Protein AF-A0A8C4NHE2-F1 (afdb_monomer)

Solvent-accessible surface area (backbone atoms only — not comparable to full-atom values): 9769 Å² total; per-residue (Å²): 137,84,89,70,81,60,82,44,78,48,82,59,78,67,68,91,89,59,83,65,51,36,42,38,44,39,49,100,88,36,80,53,56,66,50,49,51,30,51,49,30,55,76,71,66,64,70,81,58,62,62,49,48,81,45,78,41,46,47,54,73,68,43,60,72,58,55,85,54,66,71,48,60,70,38,54,46,73,43,99,84,68,18,43,27,35,32,50,88,56,97,72,70,35,39,85,95,48,45,52,60,26,75,49,40,46,33,76,30,35,34,34,56,67,74,73,54,60,90,84,46,76,79,85,57,68,56,63,88,87,56,76,53,91,45,97,89,48,80,59,80,77,77,90,60,72,67,86,80,56,77,91,52,76,98

Sequence (155 aa):
MEYRGKLKILQFFPPPPKCVLFVCVCDKNLRMSCYGLFMSTRILDFRRVPPVAGRIINITSEIRDVTQEKKLLKTFYISPANNVCFYGECSYYCSTEHSLCGRPDLLEASMAAFLPDNLLAKRKTWRNPWRRSYNKRKKEEEPCHPVTTTPPTRG

Mean predicted aligned error: 11.2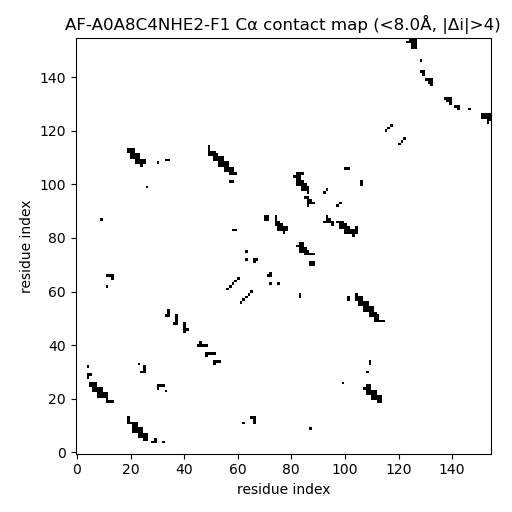3 Å

Foldseek 3Di:
DDPDFDWDWDFDDFDPDDAGWTWRQGFPPPLCDLVVVCVVCVVVVVNPHFDKDKDKDFCVVPPQVRDPDPQQNVQWDQDPVRAIWGQGDDDPQSDPVNIQTDPRGIGITMIGHDDPDCVVPPDFAFDDLPDADPDPVDGDDRDPDPCVPPDTDGD

InterPro domains:
  IPR009581 FAM20, C-terminal [PF06702] (76-141)
  IPR024869 FAM20 [PTHR12450] (41-141)

Nearest PDB structures (foldseek):
  5yh0-assembly1_B  TM=7.752E-01  e=2.647E-14  Danio rerio
  5yh0-assembly1_C  TM=7.799E-01  e=5.384E-14  Danio rerio
  5yh0-assembly1_K  TM=7.803E-01  e=6.821E-14  Danio rerio
  5yh0-assembly1_F  TM=7.676E-01  e=4.783E-14  Danio rerio
  5yh2-assembly1_C  TM=7.676E-01  e=1.308E-13  Danio rerio

Secondary structure (DSSP, 8-state):
------EEEE---PPTTS--EEEEEE-TT-TTHHHHHHHHHHHTT---S--EEEEEEEIIIIIITT---HHHHTTEEE-TTS-EEE--S-SSS-SGGG-EE-SSSEEEEEEEEPPPPTTTSPPPPB--TTPPP-STT-PPPP-SS-GGGSPPPB-

Organism: Eptatretus burgeri (NCBI:txid7764)

Radius of gyration: 18.95 Å; Cα contacts (8 Å, |Δi|>4): 210; chains: 1; bounding box: 48×46×43 Å

Structure (mmCIF, N/CA/C/O backbone):
data_AF-A0A8C4NHE2-F1
#
_entry.id   AF-A0A8C4NHE2-F1
#
loop_
_atom_site.group_PDB
_atom_site.id
_atom_site.type_symbol
_atom_site.label_atom_id
_atom_site.label_alt_id
_atom_site.label_comp_id
_atom_site.label_asym_id
_atom_site.label_entity_id
_atom_site.label_seq_id
_atom_site.pdbx_PDB_ins_code
_atom_site.Cartn_x
_atom_site.Cartn_y
_atom_site.Cartn_z
_atom_site.occupancy
_atom_site.B_iso_or_equiv
_atom_site.auth_seq_id
_atom_site.auth_comp_id
_atom_site.auth_asym_id
_atom_site.auth_atom_id
_atom_site.pdbx_PDB_model_num
ATOM 1 N N . MET A 1 1 ? -1.408 24.658 -8.298 1.00 21.06 1 MET A N 1
ATOM 2 C CA . MET A 1 1 ? -2.355 23.601 -7.887 1.00 21.06 1 MET A CA 1
ATOM 3 C C . MET A 1 1 ? -1.835 22.288 -8.452 1.00 21.06 1 MET A C 1
ATOM 5 O O . MET A 1 1 ? -1.928 22.071 -9.649 1.00 21.06 1 MET A O 1
ATOM 9 N N . GLU A 1 2 ? -1.134 21.494 -7.641 1.00 22.67 2 GLU A N 1
ATOM 10 C CA . GLU A 1 2 ? -0.423 20.296 -8.108 1.00 22.67 2 GLU A CA 1
ATOM 11 C C . GLU A 1 2 ? -1.260 19.054 -7.783 1.00 22.67 2 GLU A C 1
ATOM 13 O O . GLU A 1 2 ? -1.273 18.571 -6.650 1.00 22.67 2 GLU A O 1
ATOM 18 N N . TYR A 1 3 ? -1.988 18.554 -8.783 1.00 22.23 3 TYR A N 1
ATOM 19 C CA . TYR A 1 3 ? -2.675 17.266 -8.728 1.00 22.23 3 TYR A CA 1
ATOM 20 C C . TYR A 1 3 ? -1.630 16.141 -8.736 1.00 22.23 3 TYR A C 1
ATOM 22 O O . TYR A 1 3 ? -1.299 15.574 -9.774 1.00 22.23 3 TYR A O 1
ATOM 30 N N . ARG A 1 4 ? -1.067 15.824 -7.566 1.00 28.80 4 ARG A N 1
ATOM 31 C CA . ARG A 1 4 ? -0.323 14.576 -7.362 1.00 28.80 4 ARG A CA 1
ATOM 32 C C . ARG A 1 4 ? -1.304 13.500 -6.937 1.00 28.80 4 ARG A C 1
ATOM 34 O O . ARG A 1 4 ? -1.786 13.522 -5.805 1.00 28.80 4 ARG A O 1
ATOM 41 N N . GLY A 1 5 ? -1.561 12.556 -7.834 1.00 26.69 5 GLY A N 1
ATOM 42 C CA . GLY A 1 5 ? -2.137 11.277 -7.457 1.00 26.69 5 GLY A CA 1
ATOM 43 C C . GLY A 1 5 ? -1.241 10.578 -6.437 1.00 26.69 5 GLY A C 1
ATOM 44 O O . GLY A 1 5 ? -0.032 10.477 -6.639 1.00 26.69 5 GLY A O 1
ATOM 45 N N . LYS A 1 6 ? -1.815 10.173 -5.302 1.00 36.78 6 LYS A N 1
ATOM 46 C CA . LYS A 1 6 ? -1.088 9.580 -4.173 1.00 36.78 6 LYS A CA 1
ATOM 47 C C . LYS A 1 6 ? -1.474 8.119 -4.035 1.00 36.78 6 LYS A C 1
ATOM 49 O O . LYS A 1 6 ? -2.650 7.792 -3.906 1.00 36.78 6 LYS A O 1
ATOM 54 N N . LEU A 1 7 ? -0.457 7.268 -4.055 1.00 32.22 7 LEU A N 1
ATOM 55 C CA . LEU A 1 7 ? -0.554 5.841 -3.807 1.00 32.22 7 LEU A CA 1
ATOM 56 C C . LEU A 1 7 ? -0.279 5.598 -2.318 1.00 32.22 7 LEU A C 1
ATOM 58 O O . LEU A 1 7 ? 0.845 5.824 -1.871 1.00 32.22 7 LEU A O 1
ATOM 62 N N . LYS A 1 8 ? -1.281 5.169 -1.546 1.00 42.28 8 LYS A N 1
ATOM 63 C CA . LYS A 1 8 ? -1.054 4.608 -0.208 1.00 42.28 8 LYS A CA 1
ATOM 64 C C . LYS A 1 8 ? -0.899 3.100 -0.366 1.00 42.28 8 LYS A C 1
ATOM 66 O O . LYS A 1 8 ? -1.853 2.411 -0.721 1.00 42.28 8 LYS A O 1
ATOM 71 N N . ILE A 1 9 ? 0.322 2.611 -0.158 1.00 39.09 9 ILE A N 1
ATOM 72 C CA . ILE A 1 9 ? 0.619 1.178 -0.130 1.00 39.09 9 ILE A CA 1
ATOM 73 C C . ILE A 1 9 ? 0.439 0.732 1.317 1.00 39.09 9 ILE A C 1
ATOM 75 O O . ILE A 1 9 ? 1.268 1.052 2.164 1.00 39.09 9 ILE A O 1
ATOM 79 N N . LEU A 1 10 ? -0.646 0.020 1.602 1.00 45.41 10 LEU A N 1
ATOM 80 C CA . LEU A 1 10 ? -0.781 -0.712 2.854 1.00 45.41 10 LEU A CA 1
ATOM 81 C C . LEU A 1 10 ? -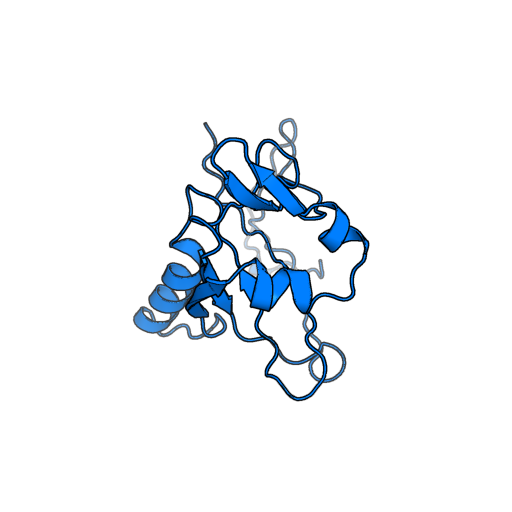0.317 -2.140 2.583 1.00 45.41 10 LEU A C 1
ATOM 83 O O . LEU A 1 10 ? -0.929 -2.871 1.800 1.00 45.41 10 LEU A O 1
ATOM 87 N N . GLN A 1 11 ? 0.819 -2.509 3.167 1.00 36.84 11 GLN A N 1
ATOM 88 C CA . GLN A 1 11 ? 1.363 -3.851 3.039 1.00 36.84 11 GLN A CA 1
ATOM 89 C C . GLN A 1 11 ? 0.761 -4.721 4.141 1.00 36.84 11 GLN A C 1
ATOM 91 O O . GLN A 1 11 ? 1.195 -4.682 5.286 1.00 36.84 11 GLN A O 1
ATOM 96 N N . PHE A 1 12 ? -0.265 -5.490 3.791 1.00 38.91 12 PHE A N 1
ATOM 97 C CA . PHE A 1 12 ? -0.843 -6.482 4.687 1.00 38.91 12 PHE A CA 1
ATOM 98 C C . PHE A 1 12 ? -0.097 -7.803 4.515 1.00 38.91 12 PHE A C 1
ATOM 100 O O . PHE A 1 12 ? -0.082 -8.374 3.426 1.00 38.91 12 PHE A O 1
ATOM 107 N N . PHE A 1 13 ? 0.533 -8.282 5.586 1.00 32.47 13 PHE A N 1
ATOM 108 C CA . PHE A 1 13 ? 1.068 -9.639 5.669 1.00 32.47 13 PHE A CA 1
ATOM 109 C C . PHE A 1 13 ? 0.014 -10.534 6.344 1.00 32.47 13 PHE A C 1
ATOM 111 O O . PHE A 1 13 ? -0.069 -10.528 7.573 1.00 32.47 13 PHE A O 1
ATOM 118 N N . PRO A 1 14 ? -0.834 -11.267 5.596 1.00 31.27 14 PRO A N 1
ATOM 119 C CA . PRO A 1 14 ? -1.650 -12.318 6.194 1.00 31.27 14 PRO A CA 1
ATOM 120 C C . PRO A 1 14 ? -0.762 -13.501 6.632 1.00 31.27 14 PRO A C 1
ATOM 122 O O . PRO A 1 14 ? 0.320 -13.698 6.070 1.00 31.27 14 PRO A O 1
ATOM 125 N N . PRO A 1 15 ? -1.206 -14.328 7.598 1.00 27.11 15 PRO A N 1
ATOM 126 C CA . PRO A 1 15 ? -0.558 -15.606 7.885 1.00 27.11 15 PRO A CA 1
ATOM 127 C C . PRO A 1 15 ? -0.669 -16.567 6.676 1.00 27.11 15 PRO A C 1
ATOM 129 O O . PRO A 1 15 ? -1.624 -16.465 5.892 1.00 27.11 15 PRO A O 1
ATOM 132 N N . PRO A 1 16 ? 0.270 -17.520 6.500 1.00 31.98 16 PRO A N 1
ATOM 133 C CA . PRO A 1 16 ? 0.171 -18.541 5.446 1.00 31.98 16 PRO A CA 1
ATOM 134 C C . PRO A 1 16 ? -1.122 -19.360 5.655 1.00 31.98 16 PRO A C 1
ATOM 136 O O . PRO A 1 16 ? -1.410 -19.674 6.810 1.00 31.98 16 PRO A O 1
ATOM 139 N N . PRO A 1 17 ? -1.945 -19.692 4.626 1.00 36.16 17 PRO A N 1
ATOM 140 C CA . PRO A 1 17 ? -1.629 -19.894 3.204 1.00 36.16 17 PRO A CA 1
ATOM 141 C C . PRO A 1 17 ? -2.363 -18.951 2.214 1.00 36.16 17 PRO A C 1
ATOM 143 O O . PRO A 1 17 ? -2.582 -19.317 1.059 1.00 36.16 17 PRO A O 1
ATOM 146 N N . LYS A 1 18 ? -2.797 -17.750 2.619 1.00 30.12 18 LYS A N 1
ATOM 147 C CA . LYS A 1 18 ? -3.583 -16.867 1.729 1.00 30.12 18 LYS A CA 1
ATOM 148 C C . LYS A 1 18 ? -2.670 -15.972 0.881 1.00 30.12 18 LYS A C 1
ATOM 150 O O . LYS A 1 18 ? -1.805 -15.285 1.416 1.00 30.12 18 LYS A O 1
ATOM 155 N N . CYS A 1 19 ? -2.861 -15.997 -0.442 1.00 27.56 19 CYS A N 1
ATOM 156 C CA . CYS A 1 19 ? -2.107 -15.216 -1.426 1.00 27.56 19 CYS A CA 1
ATOM 157 C C . CYS A 1 19 ? -1.951 -13.743 -1.001 1.00 27.56 19 CYS A C 1
ATOM 159 O O . CYS A 1 19 ? -2.934 -13.068 -0.700 1.00 27.56 19 CYS A O 1
ATOM 161 N N . VAL A 1 20 ? -0.710 -13.251 -0.993 1.00 36.56 20 VAL A N 1
ATOM 162 C CA . VAL A 1 20 ? -0.358 -11.890 -0.565 1.00 36.56 20 VAL A CA 1
ATOM 163 C C . VAL A 1 20 ? -0.842 -10.878 -1.609 1.00 36.56 20 VAL A C 1
ATOM 165 O O . VAL A 1 20 ? -0.408 -10.905 -2.762 1.00 36.56 20 VAL A O 1
ATOM 168 N N . LEU A 1 21 ? -1.751 -9.988 -1.207 1.00 38.72 21 LEU A N 1
ATOM 169 C CA . LEU A 1 21 ? -2.358 -8.948 -2.042 1.00 38.72 21 LEU A CA 1
ATOM 170 C C . LEU A 1 21 ? -1.938 -7.572 -1.513 1.00 38.72 21 LEU A C 1
ATOM 172 O O . LEU A 1 21 ? -2.151 -7.264 -0.342 1.00 38.72 21 LEU A O 1
ATOM 176 N N . PHE A 1 22 ? -1.362 -6.723 -2.369 1.00 49.16 22 PHE A N 1
ATOM 177 C CA . PHE A 1 22 ? -1.146 -5.319 -2.015 1.00 49.16 22 PHE A CA 1
ATOM 178 C C . PHE A 1 22 ? -2.450 -4.556 -2.153 1.00 49.16 22 PHE A C 1
ATOM 180 O O . PHE A 1 22 ? -2.922 -4.387 -3.273 1.00 49.16 22 PHE A O 1
ATOM 187 N N . VAL A 1 23 ? -2.986 -4.025 -1.056 1.00 48.47 23 VAL A N 1
ATOM 188 C CA . VAL A 1 23 ? -4.130 -3.116 -1.114 1.00 48.47 23 VAL A CA 1
ATOM 189 C C . VAL A 1 23 ? -3.607 -1.704 -1.387 1.00 48.47 23 VAL A C 1
ATOM 191 O O . VAL A 1 23 ? -3.157 -0.991 -0.489 1.00 48.47 23 VAL A O 1
ATOM 194 N N . CYS A 1 24 ? -3.654 -1.289 -2.650 1.00 49.00 24 CYS A N 1
ATOM 195 C CA . CYS A 1 24 ? -3.553 0.116 -3.015 1.00 49.00 24 CYS A CA 1
ATOM 196 C C . CYS A 1 24 ? -4.916 0.757 -2.762 1.00 49.00 24 CYS A C 1
ATOM 198 O O . CYS A 1 24 ? -5.820 0.708 -3.606 1.00 49.00 24 CYS A O 1
ATOM 200 N N . VAL A 1 25 ? -5.065 1.349 -1.576 1.00 48.66 25 VAL A N 1
ATOM 201 C CA . VAL A 1 25 ? -6.214 2.206 -1.299 1.00 48.66 25 VAL A CA 1
ATOM 202 C C . VAL A 1 25 ? -5.929 3.562 -1.927 1.00 48.66 25 VAL A C 1
ATOM 204 O O . VAL A 1 25 ? -5.119 4.354 -1.439 1.00 48.66 25 VAL A O 1
ATOM 207 N N . CYS A 1 26 ? -6.573 3.814 -3.059 1.00 43.03 26 CYS A N 1
ATOM 208 C CA . CYS A 1 26 ? -6.533 5.112 -3.704 1.00 43.03 26 CYS A CA 1
ATOM 209 C C . CYS A 1 26 ? -7.377 6.102 -2.893 1.00 43.03 26 CYS A C 1
ATOM 211 O O . CYS A 1 26 ? -8.594 5.960 -2.790 1.00 43.03 26 CYS A O 1
ATOM 213 N N . ASP A 1 27 ? -6.720 7.113 -2.319 1.00 40.19 27 ASP A N 1
ATOM 214 C CA . ASP A 1 27 ? -7.389 8.224 -1.640 1.00 40.19 27 ASP A CA 1
ATOM 215 C C . ASP A 1 27 ? -8.365 8.944 -2.599 1.00 40.19 27 ASP A C 1
ATOM 217 O O . ASP A 1 27 ? -8.223 8.862 -3.825 1.00 40.19 27 ASP A O 1
ATOM 221 N N . LYS A 1 28 ? -9.352 9.652 -2.035 1.00 39.97 28 LYS A N 1
ATOM 222 C CA . LYS A 1 28 ? -10.661 10.058 -2.606 1.00 39.97 28 LYS A CA 1
ATOM 223 C C . LYS A 1 28 ? -10.670 10.766 -3.979 1.00 39.97 28 LYS A C 1
ATOM 225 O O . LYS A 1 28 ? -11.747 10.954 -4.528 1.00 39.97 28 LYS A O 1
ATOM 230 N N . ASN A 1 29 ? -9.520 11.104 -4.561 1.00 40.62 29 ASN A N 1
ATOM 231 C CA . ASN A 1 29 ? -9.386 11.747 -5.875 1.00 40.62 29 ASN A CA 1
ATOM 232 C C . ASN A 1 29 ? -8.767 10.857 -6.971 1.00 40.62 29 ASN A C 1
ATOM 234 O O . ASN A 1 29 ? -8.636 11.306 -8.105 1.00 40.62 29 ASN A O 1
ATOM 238 N N . LEU A 1 30 ? -8.350 9.620 -6.667 1.00 45.91 30 LEU A N 1
ATOM 239 C CA . LEU A 1 30 ? -7.527 8.831 -7.592 1.00 45.91 30 LEU A CA 1
ATOM 240 C C . LEU A 1 30 ? -7.910 7.351 -7.698 1.00 45.91 30 LEU A C 1
ATOM 242 O O . LEU A 1 30 ? -7.037 6.518 -7.936 1.00 45.91 30 LEU A O 1
ATOM 246 N N . ARG A 1 31 ? -9.199 7.018 -7.548 1.00 48.78 31 ARG A N 1
ATOM 247 C CA . ARG A 1 31 ? -9.718 5.632 -7.590 1.00 48.78 31 ARG A CA 1
ATOM 248 C C . ARG A 1 31 ? -9.229 4.807 -8.797 1.00 48.78 31 ARG A C 1
ATOM 250 O O . ARG A 1 31 ? -9.146 3.591 -8.707 1.00 48.78 31 ARG A O 1
ATOM 257 N N . MET A 1 32 ? -8.845 5.459 -9.899 1.00 52.75 32 MET A N 1
ATOM 258 C CA . MET A 1 32 ? -8.554 4.811 -11.183 1.00 52.75 32 MET A CA 1
ATOM 259 C C . MET A 1 32 ? -7.066 4.559 -11.503 1.00 52.75 32 MET A C 1
ATOM 261 O O . MET A 1 32 ? -6.778 3.955 -12.533 1.00 52.75 32 MET A O 1
ATOM 265 N N . SER A 1 33 ? -6.094 5.036 -10.714 1.00 66.06 33 SER A N 1
ATOM 266 C CA . SER A 1 33 ? -4.713 5.146 -11.236 1.00 66.06 33 SER A CA 1
ATOM 267 C C . SER A 1 33 ? -3.998 3.807 -11.459 1.00 66.06 33 SER A C 1
ATOM 269 O O . SER A 1 33 ? -3.422 3.612 -12.528 1.00 66.06 33 SER A O 1
ATOM 271 N N . CYS A 1 34 ? -4.039 2.871 -10.506 1.00 70.44 34 CYS A N 1
ATOM 272 C CA . CYS A 1 34 ? -3.342 1.584 -10.655 1.00 70.44 34 CYS A CA 1
ATOM 273 C C . CYS A 1 34 ? -4.016 0.673 -11.680 1.00 70.44 34 CYS A C 1
ATOM 275 O O . CYS A 1 34 ? -3.342 0.075 -12.519 1.00 70.44 34 CYS A O 1
ATOM 277 N N . TYR A 1 35 ? -5.348 0.609 -11.638 1.00 78.56 35 TYR A N 1
ATOM 278 C CA . TYR A 1 35 ? -6.137 -0.152 -12.600 1.00 78.56 35 TYR A CA 1
ATOM 279 C C . TYR A 1 35 ? -5.980 0.411 -14.020 1.00 78.56 35 TYR A C 1
ATOM 281 O O . TYR A 1 35 ? -5.697 -0.337 -14.953 1.00 78.56 35 TYR A O 1
ATOM 289 N N . GLY A 1 36 ? -6.070 1.735 -14.175 1.00 83.06 36 GLY A N 1
ATOM 290 C CA . GLY A 1 36 ? -5.893 2.411 -15.459 1.00 83.06 36 GLY A CA 1
ATOM 291 C C . GLY A 1 36 ? -4.495 2.219 -16.044 1.00 83.06 36 GLY A C 1
ATOM 292 O O . GLY A 1 36 ? -4.371 1.955 -17.237 1.00 83.06 36 GLY A O 1
ATOM 293 N N . LEU A 1 37 ? -3.443 2.271 -15.217 1.00 81.56 37 LEU A N 1
ATOM 294 C CA . LEU A 1 37 ? -2.076 1.999 -15.666 1.00 81.56 37 LEU A CA 1
ATOM 295 C C . LEU A 1 37 ? -1.930 0.557 -16.169 1.00 81.56 37 LEU A C 1
ATOM 297 O O . LEU A 1 37 ? -1.404 0.338 -17.259 1.00 81.56 37 LEU A O 1
ATOM 301 N N . PHE A 1 38 ? -2.423 -0.424 -15.409 1.00 83.75 38 PHE A N 1
ATOM 302 C CA . PHE A 1 38 ? -2.393 -1.824 -15.829 1.00 83.75 38 PHE A CA 1
ATOM 303 C C . PHE A 1 38 ? -3.120 -2.021 -17.165 1.00 83.75 38 PHE A C 1
ATOM 305 O O . PHE A 1 38 ? -2.530 -2.552 -18.110 1.00 83.75 38 PHE A O 1
ATOM 312 N N . MET A 1 39 ? -4.351 -1.515 -17.278 1.00 85.06 39 MET A N 1
ATOM 313 C CA . MET A 1 39 ? -5.147 -1.624 -18.502 1.00 85.06 39 MET A CA 1
ATOM 314 C C . MET A 1 39 ? -4.493 -0.915 -19.693 1.00 85.06 39 MET A C 1
ATOM 316 O O . MET A 1 39 ? -4.425 -1.480 -20.780 1.00 85.06 39 MET A O 1
ATOM 320 N N . SER A 1 40 ? -3.914 0.270 -19.492 1.00 87.75 40 SER A N 1
ATOM 321 C CA . SER A 1 40 ? -3.177 0.993 -20.536 1.00 87.75 40 SER A CA 1
ATOM 322 C C . SER A 1 40 ? -1.972 0.194 -21.049 1.00 87.75 40 SER A C 1
ATOM 324 O O . SER A 1 40 ? -1.796 0.047 -22.257 1.00 87.75 40 SER A O 1
ATOM 326 N N . THR A 1 41 ? -1.180 -0.417 -20.159 1.00 87.12 41 THR A N 1
ATOM 327 C CA . THR A 1 41 ? -0.044 -1.259 -20.583 1.00 87.12 41 THR A CA 1
ATOM 328 C C . THR A 1 41 ? -0.444 -2.572 -21.243 1.00 87.12 41 THR A C 1
ATOM 330 O O . THR A 1 41 ? 0.368 -3.151 -21.962 1.00 87.12 41 THR A O 1
ATOM 333 N N . ARG A 1 42 ? -1.667 -3.054 -20.993 1.00 87.81 42 ARG A N 1
ATOM 334 C CA . ARG A 1 42 ? -2.249 -4.206 -21.688 1.00 87.81 42 ARG A CA 1
ATOM 335 C C . ARG A 1 42 ? -2.668 -3.830 -23.107 1.00 87.81 42 ARG A C 1
ATOM 337 O O . ARG A 1 42 ? -2.329 -4.559 -24.026 1.00 87.81 42 ARG A O 1
ATOM 344 N N . ILE A 1 43 ? -3.350 -2.695 -23.280 1.00 92.50 43 ILE A N 1
ATOM 345 C CA . ILE A 1 43 ? -3.815 -2.215 -24.594 1.00 92.50 43 ILE A CA 1
ATOM 346 C C . ILE A 1 43 ? -2.634 -1.842 -25.499 1.00 92.50 43 ILE A C 1
ATOM 348 O O . ILE A 1 43 ? -2.634 -2.180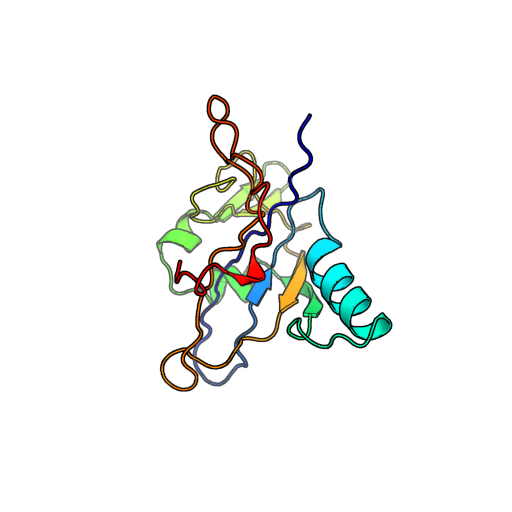 -26.676 1.00 92.50 43 ILE A O 1
ATOM 352 N N . LEU A 1 44 ? -1.607 -1.191 -24.946 1.00 92.19 44 LEU A N 1
ATOM 353 C CA . LEU A 1 44 ? -0.381 -0.823 -25.670 1.00 92.19 44 LEU A CA 1
ATOM 354 C C . LEU A 1 44 ? 0.636 -1.978 -25.779 1.00 92.19 44 LEU A C 1
ATOM 356 O O . LEU A 1 44 ? 1.769 -1.759 -26.195 1.00 92.19 44 LEU A O 1
ATOM 360 N N . ASP A 1 45 ? 0.258 -3.183 -25.344 1.00 91.38 45 ASP A N 1
ATOM 361 C CA . ASP A 1 45 ? 1.060 -4.415 -25.352 1.00 91.38 45 ASP A CA 1
ATOM 362 C C . ASP A 1 45 ? 2.444 -4.332 -24.667 1.00 91.38 45 ASP A C 1
ATOM 364 O O . ASP A 1 45 ? 3.323 -5.163 -24.879 1.00 91.38 45 ASP A O 1
ATOM 368 N N . PHE A 1 46 ? 2.657 -3.368 -23.763 1.00 89.56 46 PHE A N 1
ATOM 369 C CA . PHE A 1 46 ? 3.919 -3.245 -23.026 1.00 89.56 46 PHE A CA 1
ATOM 370 C C . PHE A 1 46 ? 4.114 -4.337 -21.968 1.00 89.56 46 PHE A C 1
ATOM 372 O O . PHE A 1 46 ? 5.248 -4.738 -21.719 1.00 89.56 46 PHE A O 1
ATOM 379 N N . ARG A 1 47 ? 3.036 -4.791 -21.308 1.00 88.19 47 ARG A N 1
ATOM 380 C CA . ARG A 1 47 ? 3.052 -5.877 -20.296 1.00 88.19 47 ARG A CA 1
ATOM 381 C C . ARG A 1 47 ? 4.090 -5.717 -19.163 1.00 88.19 47 ARG A C 1
ATOM 383 O O . ARG A 1 47 ? 4.624 -6.701 -18.662 1.00 88.19 47 ARG A O 1
ATOM 390 N N . ARG A 1 48 ? 4.381 -4.483 -18.731 1.00 85.38 48 ARG A N 1
ATOM 391 C CA . ARG A 1 48 ? 5.401 -4.188 -17.691 1.00 85.38 48 ARG A CA 1
ATOM 392 C C . ARG A 1 48 ? 4.845 -3.998 -16.279 1.00 85.38 48 ARG A C 1
ATOM 394 O O . ARG A 1 48 ? 5.618 -3.877 -15.333 1.00 85.38 48 ARG A O 1
ATOM 401 N N . VAL A 1 49 ? 3.527 -3.911 -16.134 1.00 84.88 49 VAL A N 1
ATOM 402 C CA . VAL A 1 49 ? 2.856 -3.584 -14.868 1.00 84.88 49 VAL A CA 1
ATOM 403 C C . VAL A 1 49 ? 2.248 -4.865 -14.295 1.00 84.88 49 VAL A C 1
ATOM 405 O O . VAL A 1 49 ? 1.649 -5.627 -15.061 1.00 84.88 49 VAL A O 1
ATOM 408 N N . PRO A 1 50 ? 2.396 -5.137 -12.983 1.00 86.12 50 PRO A N 1
ATOM 409 C CA . PRO A 1 50 ? 1.779 -6.307 -12.368 1.00 86.12 50 PRO A CA 1
ATOM 410 C C . PRO A 1 50 ? 0.252 -6.268 -12.541 1.00 86.12 50 PRO A C 1
ATOM 412 O O . PRO A 1 50 ? -0.323 -5.183 -12.650 1.00 86.12 50 PRO A O 1
ATOM 415 N N . PRO A 1 51 ? -0.426 -7.426 -12.567 1.00 86.44 51 PRO A N 1
ATOM 416 C CA . PRO A 1 51 ? -1.878 -7.460 -12.656 1.00 86.44 51 PRO A CA 1
ATOM 417 C C . PRO A 1 51 ? -2.523 -6.763 -11.453 1.00 86.44 51 PRO A C 1
ATOM 419 O O . PRO A 1 51 ? -2.117 -6.977 -10.308 1.00 86.44 51 PRO A O 1
ATOM 422 N N . VAL A 1 52 ? -3.526 -5.928 -11.742 1.00 86.06 52 VAL A N 1
ATOM 423 C CA . VAL A 1 52 ? -4.289 -5.152 -10.757 1.00 86.06 52 VAL A CA 1
ATOM 424 C C . VAL A 1 52 ? -5.781 -5.408 -10.947 1.00 86.06 52 VAL A C 1
ATOM 426 O O . VAL A 1 52 ? -6.276 -5.333 -12.071 1.00 86.06 52 VAL A O 1
ATOM 429 N N . ALA A 1 53 ? -6.503 -5.655 -9.855 1.00 85.94 53 ALA A N 1
ATOM 430 C CA . ALA A 1 53 ? -7.957 -5.820 -9.846 1.00 85.94 53 ALA A CA 1
ATOM 431 C C . ALA A 1 53 ? -8.609 -4.950 -8.762 1.00 85.94 53 ALA A C 1
ATOM 433 O O . ALA A 1 53 ? -8.061 -4.796 -7.674 1.00 85.94 53 ALA A O 1
ATOM 434 N N . GLY A 1 54 ? -9.778 -4.375 -9.048 1.00 84.31 54 GLY A N 1
ATOM 435 C CA . GLY A 1 54 ? -10.591 -3.686 -8.042 1.00 84.31 54 GLY A CA 1
ATOM 436 C C . GLY A 1 54 ? -11.343 -4.682 -7.157 1.00 84.31 54 GLY A C 1
ATOM 437 O O . GLY A 1 54 ? -11.816 -5.706 -7.647 1.00 84.31 54 GLY A O 1
ATOM 438 N N . ARG A 1 55 ? -11.460 -4.389 -5.861 1.00 83.44 55 ARG A N 1
ATOM 439 C CA . ARG A 1 55 ? -12.255 -5.165 -4.904 1.00 83.44 55 ARG A CA 1
ATOM 440 C C . ARG A 1 55 ? -12.825 -4.261 -3.815 1.00 83.44 55 ARG A C 1
ATOM 442 O O . ARG A 1 55 ? -12.168 -3.336 -3.346 1.00 83.44 55 ARG A O 1
ATOM 449 N N . ILE A 1 56 ? -14.039 -4.579 -3.383 1.00 87.38 56 ILE A N 1
ATOM 450 C CA . ILE A 1 56 ? -14.618 -4.022 -2.162 1.00 87.38 56 ILE A CA 1
ATOM 451 C C . ILE A 1 56 ? -14.152 -4.892 -0.994 1.00 87.38 56 ILE A C 1
ATOM 453 O O . ILE A 1 56 ? -14.354 -6.107 -1.008 1.00 87.38 56 ILE A O 1
ATOM 457 N N . ILE A 1 57 ? -13.494 -4.273 -0.020 1.00 85.25 57 ILE A N 1
ATOM 458 C CA . ILE A 1 57 ? -12.936 -4.930 1.162 1.00 85.25 57 ILE A CA 1
ATOM 459 C C . ILE A 1 57 ? -13.695 -4.490 2.407 1.00 85.25 57 ILE A C 1
ATOM 461 O O . ILE A 1 57 ? -14.072 -3.322 2.531 1.00 85.25 57 ILE A O 1
ATOM 465 N N . ASN A 1 58 ? -13.900 -5.412 3.342 1.00 88.19 58 ASN A N 1
ATOM 466 C CA . ASN A 1 58 ? -14.419 -5.065 4.659 1.00 88.19 58 ASN A CA 1
ATOM 467 C C . ASN A 1 58 ? -13.256 -4.663 5.580 1.00 88.19 58 ASN A C 1
ATOM 469 O O . ASN A 1 58 ? -12.410 -5.485 5.927 1.00 88.19 58 ASN A O 1
ATOM 473 N N . ILE A 1 59 ? -13.207 -3.390 5.978 1.00 87.44 59 ILE A N 1
ATOM 474 C CA . ILE A 1 59 ? -12.119 -2.826 6.791 1.00 87.44 59 ILE A CA 1
ATOM 475 C C . ILE A 1 59 ? -12.006 -3.540 8.145 1.00 87.44 59 ILE A C 1
ATOM 477 O O . ILE A 1 59 ? -10.911 -3.728 8.674 1.00 87.44 59 ILE A O 1
ATOM 481 N N . THR A 1 60 ? -13.130 -3.933 8.729 1.00 89.12 60 THR A N 1
ATOM 482 C CA . THR A 1 60 ? -13.146 -4.538 10.056 1.00 89.12 60 THR A CA 1
ATOM 483 C C . THR A 1 60 ? -12.582 -5.954 10.003 1.00 89.12 60 THR A C 1
ATOM 485 O O . THR A 1 60 ? -11.548 -6.237 10.605 1.00 89.12 60 THR A O 1
ATOM 488 N N . SER A 1 61 ? -13.214 -6.818 9.211 1.00 88.69 61 SER A N 1
ATOM 489 C CA . SER A 1 61 ? -12.899 -8.248 9.200 1.00 88.69 61 SER A CA 1
ATOM 490 C C . SER A 1 61 ? -11.657 -8.605 8.387 1.00 88.69 61 SER A C 1
ATOM 492 O O . SER A 1 61 ? -10.978 -9.567 8.732 1.00 88.69 61 SER A O 1
ATOM 494 N N . GLU A 1 62 ? -11.331 -7.864 7.321 1.00 83.69 62 GLU A N 1
ATOM 495 C CA . GLU A 1 62 ? -10.190 -8.201 6.454 1.00 83.69 62 GLU A CA 1
ATOM 496 C C . GLU A 1 62 ? -8.902 -7.466 6.828 1.00 83.69 62 GLU A C 1
ATOM 498 O O . GLU A 1 62 ? -7.814 -7.946 6.514 1.00 83.69 62 GLU A O 1
ATOM 503 N N . ILE A 1 63 ? -9.013 -6.308 7.482 1.00 84.38 63 ILE A N 1
ATOM 504 C CA . ILE A 1 63 ? -7.862 -5.473 7.829 1.00 84.38 63 ILE A CA 1
ATOM 505 C C . ILE A 1 63 ? -7.649 -5.461 9.343 1.00 84.38 63 ILE A C 1
ATOM 507 O O . ILE A 1 63 ? -6.624 -5.943 9.823 1.00 84.38 63 ILE A O 1
ATOM 511 N N . ARG A 1 64 ? -8.599 -4.908 10.105 1.00 85.12 64 ARG A N 1
ATOM 512 C CA . ARG A 1 64 ? -8.402 -4.646 11.535 1.00 85.12 64 ARG A CA 1
ATOM 513 C C . ARG A 1 64 ? -8.210 -5.941 12.320 1.00 85.12 64 ARG A C 1
ATOM 515 O O . ARG A 1 64 ? -7.302 -6.016 13.136 1.00 85.12 64 ARG A O 1
ATOM 522 N N . ASP A 1 65 ? -9.028 -6.950 12.046 1.00 87.81 65 ASP A N 1
ATOM 523 C CA . ASP A 1 65 ? -9.039 -8.182 12.837 1.00 87.81 65 ASP A CA 1
ATOM 524 C C . ASP A 1 65 ? -7.947 -9.188 12.391 1.00 87.81 65 ASP A C 1
ATOM 526 O O . ASP A 1 65 ? -7.614 -10.113 13.129 1.00 87.81 65 ASP A O 1
ATOM 530 N N . VAL A 1 66 ? -7.344 -8.996 11.207 1.00 84.56 66 VAL A N 1
ATOM 531 C CA . VAL A 1 66 ? -6.281 -9.867 10.652 1.00 84.56 66 VAL A CA 1
ATOM 532 C C . VAL A 1 66 ? -4.876 -9.318 10.924 1.00 84.56 66 VAL A C 1
ATOM 534 O O . VAL A 1 66 ? -3.915 -10.082 11.043 1.00 84.56 66 VAL A O 1
ATOM 537 N N . THR A 1 67 ? -4.725 -7.997 11.020 1.00 78.56 67 THR A N 1
ATOM 538 C CA . THR A 1 67 ? -3.428 -7.353 11.241 1.00 78.56 67 THR A CA 1
ATOM 539 C C . THR A 1 67 ? -2.888 -7.615 12.650 1.00 78.56 67 THR A C 1
ATOM 541 O O . THR A 1 67 ? -3.524 -7.306 13.651 1.00 78.56 67 THR A O 1
ATOM 544 N N . GLN A 1 68 ? -1.633 -8.069 12.732 1.00 82.50 68 GLN A N 1
ATOM 545 C CA . GLN A 1 68 ? -0.885 -8.196 13.996 1.00 82.50 68 GLN A CA 1
ATOM 546 C C . GLN A 1 68 ? -0.074 -6.933 14.353 1.00 82.50 68 GLN A C 1
ATOM 548 O O . GLN A 1 68 ? 0.496 -6.814 15.441 1.00 82.50 68 GLN A O 1
ATOM 553 N N . GLU A 1 69 ? -0.002 -5.965 13.439 1.00 79.44 69 GLU A N 1
ATOM 554 C CA . GLU A 1 69 ? 0.778 -4.743 13.598 1.00 79.44 69 GLU A CA 1
ATOM 555 C C . GLU A 1 69 ? 0.081 -3.731 14.521 1.00 79.44 69 GLU A C 1
ATOM 557 O O . GLU A 1 69 ? -0.855 -3.024 14.142 1.00 79.44 69 GLU A O 1
ATOM 562 N N . LYS A 1 70 ? 0.599 -3.604 15.749 1.00 84.12 70 LYS A N 1
ATOM 563 C CA . LYS A 1 70 ? 0.063 -2.701 16.786 1.00 84.12 70 LYS A CA 1
ATOM 564 C C . LYS A 1 70 ? -0.023 -1.240 16.347 1.00 84.12 70 LYS A C 1
ATOM 566 O O . LYS A 1 70 ? -0.877 -0.507 16.839 1.00 84.12 70 LYS A O 1
ATOM 571 N N . LYS A 1 71 ? 0.883 -0.795 15.476 1.00 80.75 71 LYS A N 1
ATOM 572 C CA . LYS A 1 71 ? 0.927 0.596 15.026 1.00 80.75 71 LYS A CA 1
ATOM 573 C C . LYS A 1 71 ? -0.254 0.928 14.121 1.00 80.75 71 LYS A C 1
ATOM 575 O O . LYS A 1 71 ? -0.920 1.929 14.354 1.00 80.75 71 LYS A O 1
ATOM 580 N N . LEU A 1 72 ? -0.582 0.034 13.188 1.00 82.56 72 LEU A N 1
ATOM 581 C CA . LEU A 1 72 ? -1.753 0.169 12.327 1.00 82.56 72 LEU A CA 1
ATOM 582 C C . LEU A 1 72 ? -3.055 0.077 13.137 1.00 82.56 72 LEU A C 1
ATOM 584 O O . LEU A 1 72 ? -3.934 0.921 12.964 1.00 82.56 72 LEU A O 1
ATOM 588 N N . LEU A 1 73 ? -3.143 -0.870 14.081 1.00 87.38 73 LEU A N 1
ATOM 589 C CA . LEU A 1 73 ? -4.318 -1.060 14.947 1.00 87.38 73 LEU A CA 1
ATOM 590 C C . LEU A 1 73 ? -4.701 0.197 15.743 1.00 87.38 73 LEU A C 1
ATOM 592 O O . LEU A 1 73 ? -5.882 0.496 15.897 1.00 87.38 73 LEU A O 1
ATOM 596 N N . LYS A 1 74 ? -3.716 0.976 16.202 1.00 90.06 74 LYS A N 1
ATOM 597 C CA . LYS A 1 74 ? -3.957 2.231 16.936 1.00 90.06 74 LYS A CA 1
ATOM 598 C C . LYS A 1 74 ? -4.554 3.348 16.077 1.00 90.06 74 LYS A C 1
ATOM 600 O O . LYS A 1 74 ? -5.071 4.311 16.630 1.00 90.06 74 LYS A 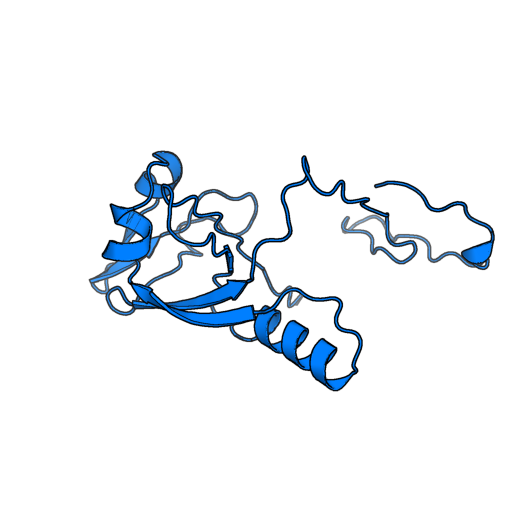O 1
ATOM 605 N N . THR A 1 75 ? -4.468 3.247 14.751 1.00 87.75 75 THR A N 1
ATOM 606 C CA . THR A 1 75 ? -4.975 4.284 13.836 1.00 87.75 75 THR A CA 1
ATOM 607 C C . THR A 1 75 ? -6.447 4.114 13.470 1.00 87.75 75 THR A C 1
ATOM 609 O O . THR A 1 75 ? -6.995 4.978 12.786 1.00 87.75 75 THR A O 1
ATOM 612 N N . PHE A 1 76 ? -7.093 3.024 13.901 1.00 91.25 76 PHE A N 1
ATOM 613 C CA . PHE A 1 76 ? -8.522 2.809 13.682 1.00 91.25 76 PHE A CA 1
ATOM 614 C C . PHE A 1 76 ? -9.354 3.647 14.643 1.00 91.25 76 PHE A C 1
ATOM 616 O O . PHE A 1 76 ? -9.091 3.681 15.843 1.00 91.25 76 PHE A O 1
ATOM 623 N N . TYR A 1 77 ? -10.396 4.282 14.119 1.00 93.31 77 TYR A N 1
ATOM 624 C CA . TYR A 1 77 ? -11.352 5.041 14.913 1.00 93.31 77 TYR A CA 1
ATOM 625 C C . TYR A 1 77 ? -12.729 5.066 14.245 1.00 93.31 77 TYR A C 1
ATOM 627 O O . TYR A 1 77 ? -12.867 4.823 13.043 1.00 93.31 77 TYR A O 1
ATOM 635 N N . ILE A 1 78 ? -13.759 5.366 15.034 1.00 94.00 78 ILE A N 1
ATOM 636 C CA . ILE A 1 78 ? -15.127 5.543 14.542 1.00 94.00 78 ILE A CA 1
ATOM 637 C C . ILE A 1 78 ? -15.349 7.035 14.297 1.00 94.00 78 ILE A C 1
ATOM 639 O O . ILE A 1 78 ? -15.161 7.863 15.187 1.00 94.00 78 ILE A O 1
ATOM 643 N N . SER A 1 79 ? -15.705 7.387 13.064 1.00 91.31 79 SER A N 1
ATOM 644 C CA . SER A 1 79 ? -16.063 8.763 12.702 1.00 91.31 79 SER A CA 1
ATOM 645 C C . SER A 1 79 ? -17.382 9.198 13.358 1.00 91.31 79 SER A C 1
ATOM 647 O O . SER A 1 79 ? -18.226 8.351 13.645 1.00 91.31 79 SER A O 1
ATOM 649 N N . PRO A 1 80 ? -17.636 10.511 13.518 1.00 93.00 80 PRO A N 1
ATOM 650 C CA . PRO A 1 80 ? -18.916 11.011 14.037 1.00 93.00 80 PRO A CA 1
ATOM 651 C C . PRO A 1 80 ? -20.127 10.609 13.177 1.00 93.00 80 PRO A C 1
ATOM 653 O O . PRO A 1 80 ? -21.249 10.593 13.663 1.00 93.00 80 PRO A O 1
ATOM 656 N N . ALA A 1 81 ? -19.903 10.232 11.914 1.00 93.12 81 ALA A N 1
ATOM 657 C CA . ALA A 1 81 ? -20.919 9.666 11.025 1.00 93.12 81 ALA A CA 1
ATOM 658 C C . ALA A 1 81 ? -21.074 8.135 11.167 1.00 93.12 81 ALA A C 1
ATOM 660 O O . ALA A 1 81 ? -21.617 7.491 10.274 1.00 93.12 81 ALA A O 1
ATOM 661 N N . ASN A 1 82 ? -20.551 7.550 12.249 1.00 93.00 82 ASN A N 1
ATOM 662 C CA . ASN A 1 82 ? -20.584 6.121 12.562 1.00 93.00 82 ASN A CA 1
ATOM 663 C C . ASN A 1 82 ? -19.947 5.201 11.497 1.00 93.00 82 ASN A C 1
ATOM 665 O O . ASN A 1 82 ? -20.299 4.031 11.381 1.00 93.00 82 ASN A O 1
ATOM 669 N N . ASN A 1 83 ? -18.995 5.719 10.714 1.00 92.88 83 ASN A N 1
ATOM 670 C CA . ASN A 1 83 ? -18.197 4.907 9.791 1.00 92.88 83 ASN A CA 1
ATOM 671 C C . ASN A 1 83 ? -16.870 4.502 10.432 1.00 92.88 83 ASN A C 1
ATOM 673 O O . ASN A 1 83 ? -16.253 5.313 11.134 1.00 92.88 83 ASN A O 1
ATOM 677 N N . VAL A 1 84 ? -16.398 3.298 10.115 1.00 91.12 84 VAL A N 1
ATOM 678 C CA . VAL A 1 84 ? -15.074 2.811 10.514 1.00 91.12 84 VAL A CA 1
ATOM 679 C C . VAL A 1 84 ? -14.020 3.451 9.615 1.00 91.12 84 VAL A C 1
ATOM 681 O O . VAL A 1 84 ? -14.092 3.352 8.387 1.00 91.12 84 VAL A O 1
ATOM 684 N N . CYS A 1 85 ? -13.039 4.112 10.225 1.00 90.19 85 CYS A N 1
ATOM 685 C CA . CYS A 1 85 ? -11.973 4.814 9.526 1.00 90.19 85 CYS A CA 1
ATOM 686 C C . CYS A 1 85 ? -10.597 4.426 10.060 1.00 90.19 85 CYS A C 1
ATOM 688 O O . CYS A 1 85 ? -10.448 4.042 11.219 1.00 90.19 85 CYS A O 1
ATOM 690 N N . PHE A 1 86 ? -9.576 4.585 9.224 1.00 89.00 86 PHE A N 1
ATOM 691 C CA . PHE A 1 86 ? -8.180 4.472 9.631 1.00 89.00 86 PHE A CA 1
ATOM 692 C C . PHE A 1 86 ? -7.275 5.310 8.725 1.00 89.00 86 PHE A C 1
ATOM 694 O O . PHE A 1 86 ? -7.641 5.638 7.596 1.00 89.00 86 PHE A O 1
ATOM 701 N N . TYR A 1 87 ? -6.097 5.691 9.215 1.00 83.12 87 TYR A N 1
ATOM 702 C CA . TYR A 1 87 ? -5.143 6.507 8.448 1.00 83.12 87 TYR A CA 1
ATOM 703 C C . TYR A 1 87 ? -3.760 5.865 8.286 1.00 83.12 87 TYR A C 1
ATOM 705 O O . TYR A 1 87 ? -3.033 6.275 7.385 1.00 83.12 87 TYR A O 1
ATOM 713 N N . GLY A 1 88 ? -3.421 4.836 9.071 1.00 83.50 88 GLY A N 1
ATOM 714 C CA . GLY A 1 88 ? -2.146 4.118 8.974 1.00 83.50 88 GLY A CA 1
ATOM 715 C C . GLY A 1 88 ? -0.918 4.942 9.373 1.00 83.50 88 GLY A C 1
ATOM 716 O O . GLY A 1 88 ? -1.030 6.050 9.890 1.00 83.50 88 GLY A O 1
ATOM 717 N N . GLU A 1 89 ? 0.272 4.388 9.142 1.00 74.81 89 GLU A N 1
ATOM 718 C CA . GLU A 1 89 ? 1.554 5.042 9.430 1.00 74.81 89 GLU A CA 1
ATOM 719 C C . GLU A 1 89 ? 2.355 5.181 8.136 1.00 74.81 89 GLU A C 1
ATOM 721 O O . GLU A 1 89 ? 2.826 4.204 7.556 1.00 74.81 89 GLU A O 1
ATOM 726 N N . CYS A 1 90 ? 2.486 6.411 7.649 1.00 72.75 90 CYS A N 1
ATOM 727 C CA . CYS A 1 90 ? 3.282 6.724 6.471 1.00 72.75 90 CYS A CA 1
ATOM 728 C C . CYS A 1 90 ? 3.757 8.178 6.501 1.00 72.75 90 CYS A C 1
ATOM 730 O O . CYS A 1 90 ? 3.228 9.014 7.230 1.00 72.75 90 CYS A O 1
ATOM 732 N N . SER A 1 91 ? 4.759 8.498 5.683 1.00 68.06 91 SER A N 1
ATOM 733 C CA . SER A 1 91 ? 5.382 9.828 5.656 1.00 68.06 91 SER A CA 1
ATOM 734 C C . SER A 1 91 ? 4.499 10.924 5.054 1.00 68.06 91 SER A C 1
ATOM 736 O O . SER A 1 91 ? 4.756 12.107 5.265 1.00 68.06 91 SER A O 1
ATOM 738 N N . TYR A 1 92 ? 3.476 10.562 4.277 1.00 58.41 92 TYR A N 1
ATOM 739 C CA . TYR A 1 92 ? 2.677 11.520 3.523 1.00 58.41 92 TYR A CA 1
AT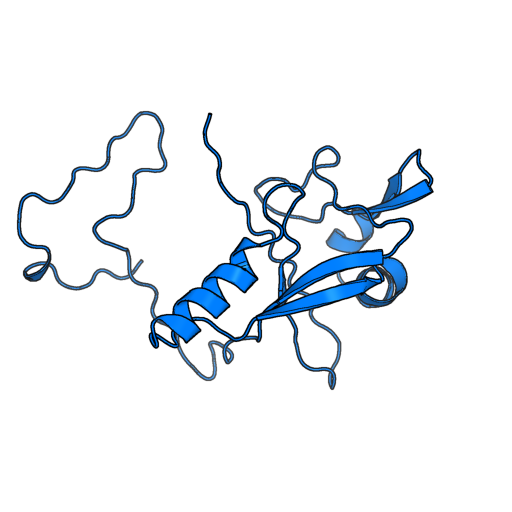OM 740 C C . TYR A 1 92 ? 1.204 11.108 3.532 1.00 58.41 92 TYR A C 1
ATOM 742 O O . TYR A 1 92 ? 0.862 10.034 3.053 1.00 58.41 92 TYR A O 1
ATOM 750 N N . TYR A 1 93 ? 0.323 12.000 3.998 1.00 66.62 93 TYR A N 1
ATOM 751 C CA . TYR A 1 93 ? -1.138 11.804 4.040 1.00 66.62 93 TYR A CA 1
ATOM 752 C C . TYR A 1 93 ? -1.625 10.713 5.009 1.00 66.62 93 TYR A C 1
ATOM 754 O O . TYR A 1 93 ? -2.743 10.231 4.855 1.00 66.62 93 TYR A O 1
ATOM 762 N N . CYS A 1 94 ? -0.843 10.354 6.026 1.00 77.69 94 CYS A N 1
ATOM 763 C CA . CYS A 1 94 ? -1.272 9.468 7.114 1.00 77.69 94 CYS A CA 1
ATOM 764 C C . CYS A 1 94 ? -1.595 10.266 8.386 1.00 77.69 94 CYS A C 1
ATOM 766 O O . CYS A 1 94 ? -0.920 10.139 9.402 1.00 77.69 94 CYS A O 1
ATOM 768 N N . SER A 1 95 ? -2.634 11.101 8.303 1.00 81.31 95 SER A N 1
ATOM 769 C CA . SER A 1 95 ? -3.172 11.887 9.423 1.00 81.31 95 SER A CA 1
ATOM 770 C C . SER A 1 95 ? -4.688 11.703 9.512 1.00 81.31 95 SER A C 1
ATOM 772 O O . SER A 1 95 ? -5.316 11.244 8.557 1.00 81.31 95 SER A O 1
ATOM 774 N N . THR A 1 96 ? -5.296 12.119 10.622 1.00 85.38 96 THR A N 1
ATOM 775 C CA . THR A 1 96 ? -6.754 12.052 10.847 1.00 85.38 96 THR A CA 1
ATOM 776 C C . THR A 1 96 ? -7.570 12.816 9.797 1.00 85.38 96 THR A C 1
ATOM 778 O O . THR A 1 96 ? -8.648 12.367 9.419 1.00 85.38 96 THR A O 1
ATOM 781 N N . GLU A 1 97 ? -7.035 13.916 9.258 1.00 83.19 97 GLU A N 1
ATOM 782 C CA . GLU A 1 97 ? -7.642 14.696 8.163 1.00 83.19 97 GLU A CA 1
ATOM 783 C C . GLU A 1 97 ? -7.714 13.928 6.830 1.00 83.19 97 GLU A C 1
ATOM 785 O O . GLU A 1 97 ? -8.524 14.233 5.953 1.00 83.19 97 GLU A O 1
ATOM 790 N N . HIS A 1 98 ? -6.854 12.922 6.663 1.00 80.94 98 HIS A N 1
ATOM 791 C CA . HIS A 1 98 ? -6.699 12.134 5.441 1.00 80.94 98 HIS A CA 1
ATOM 792 C C 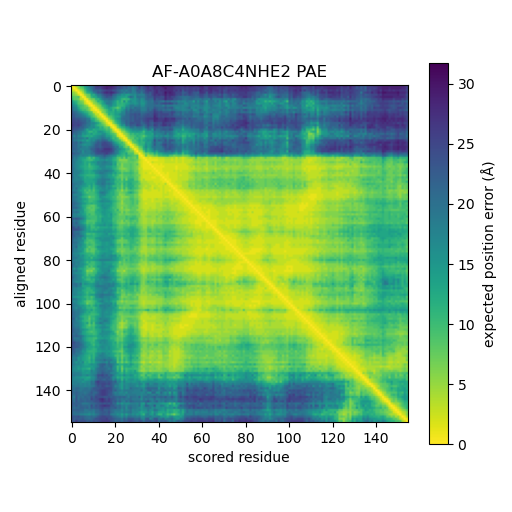. HIS A 1 98 ? -6.971 10.652 5.700 1.00 80.94 98 HIS A C 1
ATOM 794 O O . HIS A 1 98 ? -6.285 9.770 5.172 1.00 80.94 98 HIS A O 1
ATOM 800 N N . SER A 1 99 ? -7.966 10.374 6.536 1.00 84.12 99 SER A N 1
ATOM 801 C CA . SER A 1 99 ? -8.382 9.015 6.833 1.00 84.12 99 SER A CA 1
ATOM 802 C C . SER A 1 99 ? -9.198 8.392 5.702 1.00 84.12 99 SER A C 1
ATOM 804 O O . SER A 1 99 ? -9.952 9.037 4.961 1.00 84.12 99 SER A O 1
ATOM 806 N N . LEU A 1 100 ? -9.028 7.082 5.590 1.00 85.81 100 LEU A N 1
ATOM 807 C CA . LEU A 1 100 ? -9.784 6.210 4.716 1.00 85.81 100 LEU A CA 1
ATOM 808 C C . LEU A 1 100 ? -10.941 5.651 5.538 1.00 85.81 100 LEU A C 1
ATOM 810 O O . LEU A 1 100 ? -10.720 5.037 6.579 1.00 85.81 100 LEU A O 1
ATOM 814 N N . CYS A 1 101 ? -12.165 5.897 5.082 1.00 86.88 101 CYS A N 1
ATOM 815 C CA . CYS A 1 101 ? -13.384 5.525 5.789 1.00 86.88 101 CYS A CA 1
ATOM 816 C C . CYS A 1 101 ? -14.240 4.611 4.926 1.00 86.88 101 CYS A C 1
ATOM 818 O O . CYS A 1 101 ? -14.412 4.879 3.732 1.00 86.88 101 CYS A O 1
ATOM 820 N N . GLY A 1 102 ? -14.798 3.579 5.551 1.00 87.75 102 GLY A N 1
ATOM 821 C CA . GLY A 1 102 ? -15.812 2.735 4.939 1.00 87.75 102 GLY A CA 1
ATOM 822 C C . GLY A 1 102 ? -17.183 3.408 4.900 1.00 87.75 102 GLY A C 1
ATOM 823 O O . GLY A 1 102 ? -17.362 4.534 5.373 1.00 87.75 102 GLY A O 1
ATOM 824 N N . ARG A 1 103 ? -18.158 2.709 4.317 1.00 86.38 103 ARG A N 1
ATOM 825 C CA . ARG A 1 103 ? -19.583 3.063 4.383 1.00 86.38 103 ARG A CA 1
ATOM 826 C C . ARG A 1 103 ? -20.440 1.810 4.618 1.00 86.38 103 ARG A C 1
ATOM 828 O O . ARG A 1 103 ? -20.859 1.203 3.634 1.00 86.38 103 ARG A O 1
ATOM 835 N N . PRO A 1 104 ? -20.722 1.414 5.871 1.00 85.81 104 PRO A N 1
ATOM 836 C CA . PRO A 1 104 ? -20.096 1.862 7.125 1.00 85.81 104 PRO A CA 1
ATOM 837 C C . PRO A 1 104 ? -18.688 1.275 7.354 1.00 85.81 104 PRO A C 1
ATOM 839 O O . PRO A 1 104 ? -17.828 1.929 7.941 1.00 85.81 104 PRO A O 1
ATOM 842 N N . ASP A 1 105 ? -18.426 0.075 6.840 1.00 89.75 105 ASP A N 1
ATOM 843 C CA . ASP A 1 105 ? -17.185 -0.698 6.999 1.00 89.75 105 ASP A CA 1
ATOM 844 C C . ASP A 1 105 ? -16.611 -1.209 5.662 1.00 89.75 105 ASP A C 1
ATOM 846 O O . ASP A 1 105 ? -15.466 -1.655 5.609 1.00 89.75 105 ASP A O 1
ATOM 850 N N . LEU A 1 106 ? -17.368 -1.098 4.566 1.00 88.56 106 LEU A N 1
ATOM 851 C CA . LEU A 1 106 ? -16.928 -1.459 3.218 1.00 88.56 106 LEU A CA 1
ATOM 852 C C . LEU A 1 106 ? -16.135 -0.332 2.549 1.00 88.56 106 LEU A C 1
ATOM 854 O O . LEU A 1 106 ? -16.560 0.827 2.551 1.00 88.56 106 LEU A O 1
ATOM 858 N N . LEU A 1 107 ? -15.012 -0.689 1.925 1.00 86.44 107 LEU A N 1
ATOM 859 C CA . LEU A 1 107 ? -14.109 0.225 1.231 1.00 86.44 107 LEU A CA 1
ATOM 860 C C . LEU A 1 107 ? -13.751 -0.300 -0.156 1.00 86.44 107 LEU A C 1
ATOM 862 O O . LEU A 1 107 ? -13.407 -1.463 -0.326 1.00 86.44 107 LEU A O 1
ATOM 866 N N . GLU A 1 108 ? -13.789 0.575 -1.154 1.00 84.50 108 GLU A N 1
ATOM 867 C CA . GLU A 1 108 ? -13.293 0.259 -2.492 1.00 84.50 108 GLU A CA 1
ATOM 868 C C . GLU A 1 108 ? -11.765 0.385 -2.524 1.00 84.50 108 GLU A C 1
ATOM 870 O O . GLU A 1 108 ? -11.211 1.429 -2.168 1.00 84.50 108 GLU A O 1
ATOM 875 N N . ALA A 1 109 ? -11.081 -0.670 -2.963 1.00 80.31 109 ALA A N 1
ATOM 876 C CA . ALA A 1 109 ? -9.633 -0.686 -3.091 1.00 80.31 109 ALA A CA 1
ATOM 877 C C . ALA A 1 109 ? -9.179 -1.424 -4.354 1.00 80.31 109 ALA A C 1
ATOM 879 O O . ALA A 1 109 ? -9.890 -2.258 -4.912 1.00 80.31 109 ALA A O 1
ATOM 880 N N . SER A 1 110 ? -7.961 -1.132 -4.804 1.00 77.38 110 SER A N 1
ATOM 881 C CA . SER A 1 110 ? -7.319 -1.876 -5.888 1.00 77.38 110 SER A CA 1
ATOM 882 C C . SER A 1 110 ? -6.254 -2.799 -5.313 1.00 77.38 110 SER A C 1
ATOM 884 O O . SER A 1 110 ? -5.474 -2.393 -4.453 1.00 77.38 110 SER A O 1
ATOM 886 N N . MET A 1 111 ? -6.230 -4.046 -5.769 1.00 80.94 111 MET A N 1
ATOM 887 C CA . MET A 1 111 ? -5.270 -5.047 -5.341 1.00 80.94 111 MET A CA 1
ATOM 888 C C . MET A 1 111 ? -4.294 -5.368 -6.461 1.00 80.94 111 MET A C 1
ATOM 890 O O . MET A 1 111 ? -4.711 -5.766 -7.548 1.00 80.94 111 MET A O 1
ATOM 894 N N . ALA A 1 112 ? -3.004 -5.195 -6.191 1.00 81.19 112 ALA A N 1
ATOM 895 C CA . ALA A 1 112 ? -1.933 -5.547 -7.115 1.00 81.19 112 ALA A CA 1
ATOM 896 C C . ALA A 1 112 ? -1.269 -6.860 -6.690 1.00 81.19 112 ALA A C 1
ATOM 898 O O . ALA A 1 112 ? -1.051 -7.099 -5.497 1.00 81.19 112 ALA A O 1
ATOM 899 N N . ALA A 1 113 ? -0.916 -7.697 -7.667 1.00 81.81 113 ALA A N 1
ATOM 900 C CA . ALA A 1 113 ? -0.133 -8.896 -7.398 1.00 81.81 113 ALA A CA 1
ATOM 901 C C . ALA A 1 113 ? 1.279 -8.541 -6.916 1.00 81.81 113 ALA A C 1
ATOM 903 O O . ALA A 1 113 ? 1.915 -7.601 -7.406 1.00 81.81 113 ALA A O 1
ATOM 904 N N . PHE A 1 114 ? 1.771 -9.324 -5.957 1.00 78.31 114 PHE A N 1
ATOM 905 C CA . PHE A 1 114 ? 3.115 -9.174 -5.422 1.00 78.31 114 PHE A CA 1
ATOM 906 C C . PHE A 1 114 ? 4.153 -9.608 -6.473 1.00 78.31 114 PHE A C 1
ATOM 908 O O . PHE A 1 114 ? 4.007 -10.642 -7.124 1.00 78.31 114 PHE A O 1
ATOM 915 N N . LEU A 1 115 ? 5.209 -8.809 -6.644 1.00 80.56 115 LEU A N 1
ATOM 916 C CA . LEU A 1 115 ? 6.399 -9.223 -7.395 1.00 80.56 115 LEU A CA 1
ATOM 917 C C . LEU A 1 115 ? 7.175 -10.245 -6.559 1.00 80.56 115 LEU A C 1
ATOM 919 O O . LEU A 1 115 ? 7.198 -10.084 -5.345 1.00 80.56 115 LEU A O 1
ATOM 923 N N . PRO A 1 116 ? 7.845 -11.243 -7.157 1.00 83.56 116 PRO A N 1
ATOM 924 C CA . PRO A 1 116 ? 8.614 -12.224 -6.396 1.00 83.56 116 PRO A CA 1
ATOM 925 C C . PRO A 1 116 ? 9.574 -11.549 -5.414 1.00 83.56 116 PRO A C 1
ATOM 927 O O . PRO A 1 116 ? 10.076 -10.446 -5.665 1.00 83.56 116 PRO A O 1
ATOM 930 N N . ASP A 1 117 ? 9.805 -12.219 -4.287 1.00 82.25 117 ASP A N 1
ATOM 931 C CA . ASP A 1 117 ? 10.638 -11.672 -3.226 1.00 82.25 117 ASP A CA 1
ATOM 932 C C . ASP A 1 117 ? 12.049 -11.341 -3.736 1.00 82.25 117 ASP A C 1
ATOM 934 O O . ASP A 1 117 ? 12.604 -12.027 -4.597 1.00 82.25 117 ASP A O 1
ATOM 938 N N . ASN A 1 118 ? 12.646 -10.288 -3.181 1.00 81.69 118 ASN A N 1
ATOM 939 C CA . ASN A 1 118 ? 13.966 -9.799 -3.571 1.00 81.69 118 ASN A CA 1
ATOM 940 C C . ASN A 1 118 ? 15.080 -10.825 -3.324 1.00 81.69 118 ASN A C 1
ATOM 942 O O . ASN A 1 118 ? 16.128 -10.738 -3.968 1.00 81.69 118 ASN A O 1
ATOM 946 N N . LEU A 1 119 ? 14.864 -11.774 -2.404 1.00 87.50 119 LEU A N 1
ATOM 947 C CA . LEU A 1 119 ? 15.774 -12.893 -2.163 1.00 87.50 119 LEU A CA 1
ATOM 948 C C . LEU A 1 119 ? 15.811 -13.863 -3.353 1.00 87.50 119 LEU A C 1
ATOM 950 O O . LEU A 1 119 ? 16.886 -14.331 -3.719 1.00 87.50 119 LEU A O 1
ATOM 954 N N . LEU A 1 120 ? 14.657 -14.114 -3.982 1.00 89.56 120 LEU A N 1
ATOM 955 C CA . LEU A 1 120 ? 14.520 -15.005 -5.138 1.00 89.56 120 LEU A CA 1
ATOM 956 C C . LEU A 1 120 ? 14.851 -14.289 -6.452 1.00 89.56 120 LEU A C 1
ATOM 958 O O . LEU A 1 120 ? 15.529 -14.838 -7.316 1.00 89.56 120 LEU A O 1
ATOM 962 N N . ALA A 1 121 ? 14.387 -13.048 -6.600 1.00 86.69 121 ALA A N 1
ATOM 963 C CA . ALA A 1 121 ? 14.565 -12.243 -7.799 1.00 86.69 121 ALA A CA 1
ATOM 964 C C . ALA A 1 121 ? 15.085 -10.847 -7.433 1.00 86.69 121 ALA A C 1
ATOM 966 O O . ALA A 1 121 ? 14.324 -9.933 -7.103 1.00 86.69 121 ALA A O 1
ATOM 967 N N . LYS A 1 122 ? 16.407 -10.656 -7.527 1.00 88.81 122 LYS A N 1
ATOM 968 C CA . LYS A 1 122 ? 17.038 -9.358 -7.249 1.00 88.81 122 LYS A CA 1
ATOM 969 C C . LYS A 1 122 ? 16.604 -8.314 -8.276 1.00 88.81 122 LYS A C 1
ATOM 971 O O . LYS A 1 122 ? 16.918 -8.413 -9.462 1.00 88.81 122 LYS A O 1
ATOM 976 N N . ARG A 1 123 ? 15.932 -7.265 -7.802 1.00 85.19 123 ARG A N 1
ATOM 977 C CA . ARG A 1 123 ? 15.511 -6.123 -8.622 1.00 85.19 123 ARG A CA 1
ATOM 978 C C . ARG A 1 123 ? 16.583 -5.035 -8.633 1.00 85.19 123 ARG A C 1
ATOM 980 O O . ARG A 1 123 ? 17.190 -4.735 -7.609 1.00 85.19 123 ARG A O 1
ATOM 987 N N . LYS A 1 124 ? 16.807 -4.435 -9.806 1.00 85.88 124 LYS A N 1
ATOM 988 C CA . LYS A 1 124 ? 17.688 -3.272 -9.975 1.00 85.88 124 LYS A CA 1
ATOM 989 C C . LYS A 1 124 ? 16.842 -2.004 -10.040 1.00 85.88 124 LYS A C 1
ATOM 991 O O . LYS A 1 124 ? 15.924 -1.927 -10.853 1.00 85.88 124 LYS A O 1
ATOM 996 N N . THR A 1 125 ? 17.191 -1.015 -9.227 1.00 82.19 125 THR A N 1
ATOM 997 C CA . THR A 1 125 ? 16.584 0.318 -9.268 1.00 82.19 125 THR A CA 1
ATOM 998 C C . THR A 1 125 ? 17.521 1.261 -10.009 1.00 82.19 125 THR A C 1
ATOM 1000 O O . THR A 1 125 ? 18.675 1.445 -9.619 1.00 82.19 125 THR A O 1
ATOM 1003 N N . TRP A 1 126 ? 17.028 1.840 -11.099 1.00 81.06 126 TRP A N 1
ATOM 1004 C CA . TRP A 1 126 ? 17.774 2.785 -11.925 1.00 81.06 126 TRP A CA 1
ATOM 1005 C C . TRP A 1 126 ? 17.236 4.194 -11.718 1.00 81.06 126 TRP A C 1
ATOM 1007 O O . TRP A 1 126 ? 16.020 4.391 -11.619 1.00 81.06 126 TRP A O 1
ATOM 1017 N N . ARG A 1 127 ? 18.127 5.189 -11.674 1.00 79.12 127 ARG A N 1
ATOM 1018 C CA . ARG A 1 127 ? 17.701 6.588 -11.633 1.00 79.12 127 ARG A CA 1
ATOM 1019 C C . ARG A 1 127 ? 17.293 7.023 -13.040 1.00 79.12 127 ARG A C 1
ATOM 1021 O O . ARG A 1 127 ? 18.104 6.974 -13.956 1.00 79.12 127 ARG A O 1
ATOM 1028 N N . ASN A 1 128 ? 16.042 7.467 -13.202 1.00 77.81 128 ASN A N 1
ATOM 1029 C CA . ASN A 1 128 ? 15.591 8.034 -14.474 1.00 77.81 128 ASN A CA 1
ATOM 1030 C C . ASN A 1 128 ? 16.392 9.316 -14.792 1.00 77.81 128 ASN A C 1
ATOM 1032 O O . ASN A 1 128 ? 16.376 10.226 -13.956 1.00 77.81 128 ASN A O 1
ATOM 1036 N N . PRO A 1 129 ? 17.038 9.423 -15.967 1.00 80.62 129 PRO A N 1
ATOM 1037 C CA . PRO A 1 129 ? 17.798 10.610 -16.370 1.00 80.62 129 PRO A CA 1
ATOM 1038 C C . PRO A 1 129 ? 16.943 11.881 -16.431 1.00 80.62 129 PRO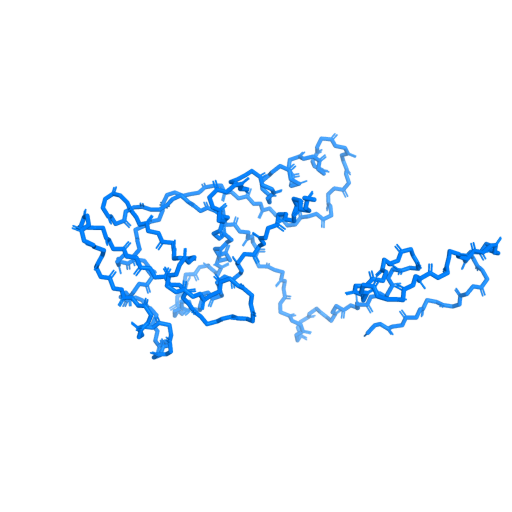 A C 1
ATOM 1040 O O . PRO A 1 129 ? 17.386 12.938 -16.006 1.00 80.62 129 PRO A O 1
ATOM 1043 N N . TRP A 1 130 ? 15.674 11.759 -16.837 1.00 80.94 130 TRP A N 1
ATOM 1044 C CA . TRP A 1 130 ? 14.698 12.862 -16.858 1.00 80.94 130 TRP A CA 1
ATOM 1045 C C . TRP A 1 130 ? 13.888 12.980 -15.557 1.00 80.94 130 TRP A C 1
ATOM 1047 O O . TRP A 1 130 ? 12.711 13.352 -15.552 1.00 80.94 130 TRP A O 1
ATOM 1057 N N . ARG A 1 131 ? 14.460 12.578 -14.416 1.00 77.88 131 ARG A N 1
ATOM 1058 C CA . ARG A 1 131 ? 13.800 12.742 -13.114 1.00 77.88 131 ARG A CA 1
ATOM 1059 C C . ARG A 1 131 ? 13.723 14.230 -12.769 1.00 77.88 131 ARG A C 1
ATOM 1061 O O . ARG A 1 131 ? 14.727 14.923 -12.754 1.00 77.88 131 ARG A O 1
ATOM 1068 N N . ARG A 1 132 ? 12.527 14.699 -12.408 1.00 77.94 132 ARG A N 1
ATOM 1069 C CA . ARG A 1 132 ? 12.307 16.082 -11.962 1.00 77.94 132 ARG A CA 1
ATOM 1070 C C . ARG A 1 132 ? 12.975 16.361 -10.616 1.00 77.94 132 ARG A C 1
ATOM 1072 O O . ARG A 1 132 ? 13.031 15.476 -9.756 1.00 77.94 132 ARG A O 1
ATOM 1079 N N . SER A 1 133 ? 13.332 17.624 -10.389 1.00 74.94 133 SER A N 1
ATOM 1080 C CA . SER A 1 133 ? 13.695 18.085 -9.052 1.00 74.94 133 SER A CA 1
ATOM 1081 C C . SER A 1 133 ? 12.460 18.171 -8.171 1.00 74.94 133 SER A C 1
ATOM 1083 O O . SER A 1 133 ? 11.470 18.816 -8.513 1.00 74.94 133 SER A O 1
ATOM 1085 N N . TYR A 1 134 ? 12.522 17.532 -7.008 1.00 69.31 134 TYR A N 1
ATOM 1086 C CA . TYR A 1 134 ? 11.459 17.594 -6.001 1.00 69.31 134 TYR A CA 1
ATOM 1087 C C . TYR A 1 134 ? 11.699 18.703 -4.965 1.00 69.31 134 TYR A C 1
ATOM 1089 O O . TYR A 1 134 ? 11.001 18.766 -3.954 1.00 69.31 134 TYR A O 1
ATOM 1097 N N . ASN A 1 135 ? 12.667 19.590 -5.215 1.00 77.81 135 ASN A N 1
ATOM 1098 C CA . ASN A 1 135 ? 12.960 20.749 -4.383 1.00 77.81 135 ASN A CA 1
ATOM 1099 C C . ASN A 1 135 ? 12.443 22.022 -5.065 1.00 77.81 135 ASN A C 1
ATOM 1101 O O . ASN A 1 135 ? 12.799 22.311 -6.199 1.00 77.81 135 ASN A O 1
ATOM 1105 N N . LYS A 1 136 ? 11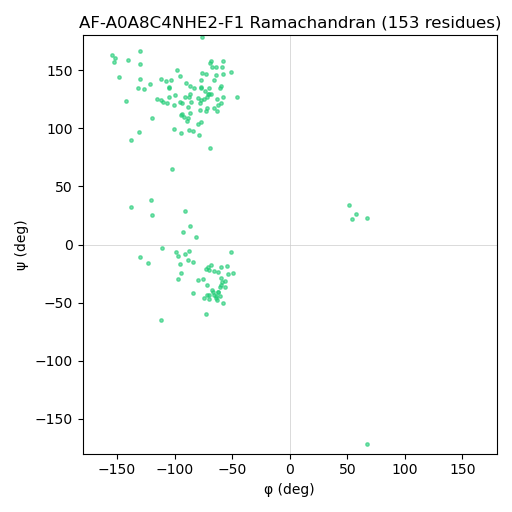.635 22.815 -4.353 1.00 75.19 136 LYS A N 1
ATOM 1106 C CA . LYS A 1 136 ? 10.996 24.022 -4.902 1.00 75.19 136 LYS A CA 1
ATOM 1107 C C . LYS A 1 136 ? 11.992 25.071 -5.409 1.00 75.19 136 LYS A C 1
ATOM 1109 O O . LYS A 1 136 ? 11.646 25.848 -6.288 1.00 75.19 136 LYS A O 1
ATOM 1114 N N . ARG A 1 137 ? 13.197 25.123 -4.832 1.00 77.81 137 ARG A N 1
ATOM 1115 C CA . ARG A 1 137 ? 14.221 26.130 -5.165 1.00 77.81 137 ARG A CA 1
ATOM 1116 C C . ARG A 1 137 ? 15.238 25.646 -6.195 1.00 77.81 137 ARG A C 1
ATOM 1118 O O . ARG A 1 137 ? 15.952 26.464 -6.759 1.00 77.81 137 ARG A O 1
ATOM 1125 N N . LYS A 1 138 ? 15.323 24.335 -6.424 1.00 69.94 138 LYS A N 1
ATOM 1126 C CA . LYS A 1 138 ? 16.308 23.739 -7.326 1.00 69.94 138 LYS A CA 1
ATOM 1127 C C . LYS A 1 138 ? 15.592 23.288 -8.591 1.00 69.94 138 LYS A C 1
ATOM 1129 O O . LYS A 1 138 ? 14.661 22.496 -8.518 1.00 69.94 138 LYS A O 1
ATOM 1134 N N . LYS A 1 139 ? 16.016 23.797 -9.744 1.00 67.25 139 LYS A N 1
ATOM 1135 C CA . LYS A 1 139 ? 15.630 23.222 -11.036 1.00 67.25 139 LYS A CA 1
ATOM 1136 C C . LYS A 1 139 ? 16.620 22.102 -11.356 1.00 67.25 139 LYS A C 1
ATOM 1138 O O . LYS A 1 139 ? 17.810 22.255 -11.094 1.00 67.25 139 LYS A O 1
ATOM 1143 N N . GLU A 1 140 ? 16.118 20.966 -11.831 1.00 67.25 140 GLU A N 1
ATOM 1144 C CA . GLU A 1 140 ? 16.988 19.923 -12.384 1.00 67.25 140 GLU A CA 1
ATOM 1145 C C . GLU A 1 140 ? 17.391 20.398 -13.782 1.00 67.25 140 GLU A C 1
ATOM 1147 O O . GLU A 1 140 ? 16.540 20.898 -14.521 1.00 67.25 140 GLU A O 1
ATOM 1152 N N . GLU A 1 141 ? 18.670 20.292 -14.120 1.00 64.62 141 GLU A N 1
ATOM 1153 C CA . GLU A 1 141 ? 19.147 20.606 -15.465 1.00 64.62 141 GLU A CA 1
ATOM 1154 C C . GLU A 1 141 ? 18.741 19.469 -16.403 1.00 64.62 141 GLU A C 1
ATOM 1156 O O . GLU A 1 141 ? 19.018 18.299 -16.127 1.00 64.62 141 GLU A O 1
ATOM 1161 N N . GLU A 1 142 ? 18.046 19.798 -17.493 1.00 64.75 142 GLU A N 1
ATOM 1162 C CA . GLU A 1 142 ? 17.787 18.814 -18.540 1.00 64.75 142 GLU A CA 1
ATOM 1163 C C . GLU A 1 142 ? 19.099 18.524 -19.283 1.00 64.75 142 GLU A C 1
ATOM 1165 O O . GLU A 1 142 ? 19.786 19.468 -19.682 1.00 64.75 142 GLU A O 1
ATOM 1170 N N . PRO A 1 143 ? 19.485 17.248 -19.469 1.00 62.03 143 PRO A N 1
ATOM 1171 C CA . PRO A 1 143 ? 20.718 16.928 -20.174 1.00 62.03 143 PRO A CA 1
ATOM 1172 C C . PRO A 1 143 ? 20.650 17.411 -21.629 1.00 62.03 143 PRO A C 1
ATOM 1174 O O . PRO A 1 143 ? 19.865 16.895 -22.421 1.00 62.03 143 PRO A O 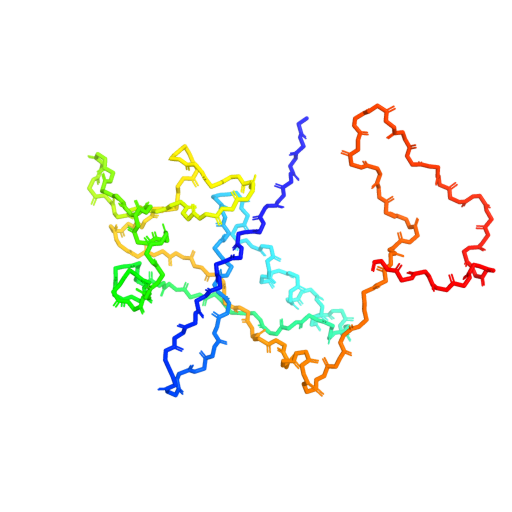1
ATOM 1177 N N . CYS A 1 144 ? 21.499 18.375 -21.994 1.00 58.12 144 CYS A N 1
ATOM 1178 C CA . CYS A 1 144 ? 21.624 18.862 -23.373 1.00 58.12 144 CYS A CA 1
ATOM 1179 C C . CYS A 1 144 ? 22.327 17.853 -24.305 1.00 58.12 144 CYS A C 1
ATOM 1181 O O . CYS A 1 144 ? 22.177 17.926 -25.522 1.00 58.12 144 CYS A O 1
ATOM 1183 N N . HIS A 1 145 ? 23.106 16.918 -23.745 1.00 65.62 145 HIS A N 1
ATOM 1184 C CA . HIS A 1 145 ? 23.804 15.865 -24.486 1.00 65.62 145 HIS A CA 1
ATOM 1185 C C . HIS A 1 145 ? 23.028 14.540 -24.454 1.00 65.62 145 HIS A C 1
ATOM 1187 O O . HIS A 1 145 ? 22.336 14.257 -23.472 1.00 65.62 145 HIS A O 1
ATOM 1193 N N . PRO A 1 146 ? 23.157 13.695 -25.496 1.00 64.88 146 PRO A N 1
ATOM 1194 C CA . PRO A 1 146 ? 22.456 12.421 -25.559 1.00 64.88 146 PRO A CA 1
ATOM 1195 C C . PRO A 1 146 ? 22.841 11.531 -24.373 1.00 64.88 146 PRO A C 1
ATOM 1197 O O . PRO A 1 146 ? 24.000 11.163 -24.195 1.00 64.88 146 PRO A O 1
ATOM 1200 N N . VAL A 1 147 ? 21.833 11.139 -23.591 1.00 64.88 147 VAL A N 1
ATOM 1201 C CA . VAL A 1 147 ? 21.940 10.251 -22.416 1.00 64.88 147 VAL A CA 1
ATOM 1202 C C . VAL A 1 147 ? 22.622 8.912 -22.749 1.00 64.88 147 VAL A C 1
ATOM 1204 O O . VAL A 1 147 ? 23.143 8.239 -21.861 1.00 64.88 147 VAL A O 1
ATOM 1207 N N . THR A 1 148 ? 22.687 8.551 -24.031 1.00 62.94 148 THR A N 1
ATOM 1208 C CA . THR A 1 148 ? 23.348 7.363 -24.583 1.00 62.94 148 THR A CA 1
ATOM 1209 C C . THR A 1 148 ? 24.819 7.217 -24.179 1.00 62.94 148 THR A C 1
ATOM 1211 O O . THR A 1 148 ? 25.323 6.099 -24.163 1.00 62.94 148 THR A O 1
ATOM 1214 N N . THR A 1 149 ? 25.515 8.310 -23.844 1.00 63.88 149 THR A N 1
ATOM 1215 C CA . THR A 1 149 ? 26.930 8.280 -23.423 1.00 63.88 149 THR A CA 1
ATOM 1216 C C . THR A 1 149 ? 27.118 8.081 -21.920 1.00 63.88 149 THR A C 1
ATOM 1218 O O . THR A 1 149 ? 28.223 7.773 -21.474 1.00 63.88 149 THR A O 1
ATOM 1221 N N . THR A 1 150 ? 26.058 8.235 -21.122 1.00 68.25 150 THR A N 1
ATOM 1222 C CA . THR A 1 150 ? 26.138 8.060 -19.669 1.00 68.25 150 THR A CA 1
ATOM 1223 C C . THR A 1 150 ? 25.933 6.593 -19.288 1.00 68.25 150 THR A C 1
ATOM 1225 O O . THR A 1 150 ? 24.951 5.982 -19.718 1.00 68.25 150 THR A O 1
ATOM 1228 N N . PRO A 1 151 ? 26.822 5.993 -18.471 1.00 73.75 151 PRO A N 1
ATOM 1229 C CA . PRO A 1 151 ? 26.587 4.651 -17.962 1.00 73.75 151 PRO A CA 1
ATOM 1230 C C . PRO A 1 151 ? 25.336 4.660 -17.070 1.00 73.75 151 PRO A C 1
ATOM 1232 O O . PRO A 1 151 ? 25.081 5.646 -16.369 1.00 73.75 151 PRO A O 1
ATOM 1235 N N . PRO A 1 152 ? 24.542 3.578 -17.059 1.00 73.00 152 PRO A N 1
ATOM 1236 C CA . PRO A 1 152 ? 23.326 3.536 -16.264 1.00 73.00 152 PRO A CA 1
ATOM 1237 C C . PRO A 1 152 ? 23.690 3.665 -14.778 1.00 73.00 152 PRO A C 1
ATOM 1239 O O . PRO A 1 152 ? 24.444 2.861 -14.226 1.00 73.00 152 PRO A O 1
ATOM 1242 N N . THR A 1 153 ? 23.178 4.710 -14.126 1.00 61.53 153 THR A N 1
ATOM 1243 C CA . THR A 1 153 ? 23.480 5.010 -12.722 1.00 61.53 153 THR A CA 1
ATOM 1244 C C . THR A 1 153 ? 22.465 4.335 -11.804 1.00 61.53 153 THR A C 1
ATOM 1246 O O . THR A 1 153 ? 21.245 4.453 -11.973 1.00 61.53 153 THR A O 1
ATOM 1249 N N . ARG A 1 154 ? 22.977 3.568 -10.833 1.00 55.66 154 ARG A N 1
ATOM 1250 C CA . ARG A 1 154 ? 22.149 2.892 -9.829 1.00 55.66 154 ARG A CA 1
ATOM 1251 C C . ARG A 1 154 ? 21.638 3.933 -8.828 1.00 55.66 154 ARG A C 1
ATOM 1253 O O . ARG A 1 154 ? 22.407 4.794 -8.404 1.00 55.66 154 ARG A O 1
ATOM 1260 N N . GLY A 1 155 ? 20.338 3.881 -8.543 1.00 49.69 155 GLY A N 1
ATOM 1261 C CA . GLY A 1 155 ? 19.669 4.766 -7.585 1.00 49.69 155 GLY A CA 1
ATOM 1262 C C . GLY A 1 155 ? 19.738 4.257 -6.158 1.00 49.69 155 GLY A C 1
ATOM 1263 O O . GLY A 1 155 ? 19.935 3.032 -5.985 1.00 49.69 155 GLY A O 1
#

pLDDT: mean 71.87, std 19.89, range [21.06, 94.0]